Protein AF-A0A2N2S7Q4-F1 (afdb_monomer_lite)

Foldseek 3Di:
DDPDALVRQLVVVVVPAPDPSVVSSLVSVLVVVLVVLVVDDPPVSVVDDGPDDDDDDDPPRD

Sequence (62 aa):
MTQMTPPEIVSELDKHIVGQNRAKKSVAIALRNRWRRAQVAEPLRSEITPKNILMIGPTGVG

Structure (mmCIF, N/CA/C/O backbone):
data_AF-A0A2N2S7Q4-F1
#
_entry.id   AF-A0A2N2S7Q4-F1
#
loop_
_atom_site.group_PDB
_atom_site.id
_atom_site.type_symbol
_atom_site.label_atom_id
_atom_site.label_alt_id
_atom_site.label_comp_id
_atom_site.label_asym_id
_atom_site.label_entity_id
_atom_site.label_seq_id
_atom_site.pdbx_PDB_ins_code
_atom_site.Cartn_x
_atom_site.Cartn_y
_atom_site.Cartn_z
_atom_site.occupancy
_atom_site.B_iso_or_equiv
_atom_site.auth_seq_id
_atom_site.auth_comp_id
_atom_site.auth_asym_id
_atom_site.auth_atom_id
_atom_site.pdbx_PDB_model_num
ATOM 1 N N . MET A 1 1 ? 15.144 -5.636 -3.249 1.00 60.16 1 MET A N 1
ATOM 2 C CA . MET A 1 1 ? 13.694 -5.361 -3.096 1.00 60.16 1 MET A CA 1
ATOM 3 C C . MET A 1 1 ? 13.040 -6.617 -2.558 1.00 60.16 1 MET A C 1
ATOM 5 O O . MET A 1 1 ? 13.388 -7.689 -3.040 1.00 60.16 1 MET A O 1
ATOM 9 N N . THR A 1 2 ? 12.159 -6.507 -1.563 1.00 68.69 2 THR A N 1
ATOM 10 C CA . THR A 1 2 ? 11.482 -7.675 -0.982 1.00 68.69 2 THR A CA 1
ATOM 11 C C . THR A 1 2 ? 10.643 -8.379 -2.054 1.00 68.69 2 THR A C 1
ATOM 13 O O . THR A 1 2 ? 9.995 -7.729 -2.874 1.00 68.69 2 THR A O 1
ATOM 16 N N . GLN A 1 3 ? 10.697 -9.713 -2.095 1.00 84.50 3 GLN A N 1
ATOM 17 C CA . GLN A 1 3 ? 9.940 -10.520 -3.065 1.00 84.50 3 GLN A CA 1
ATOM 18 C C . GLN A 1 3 ? 8.475 -10.723 -2.657 1.00 84.50 3 GLN A C 1
ATOM 20 O O . GLN A 1 3 ? 7.728 -11.382 -3.383 1.00 84.50 3 GLN A O 1
ATOM 25 N N . MET A 1 4 ? 8.065 -10.118 -1.538 1.00 94.69 4 MET A N 1
ATOM 26 C CA . MET A 1 4 ? 6.738 -10.274 -0.964 1.00 94.69 4 MET A CA 1
ATOM 27 C C . MET A 1 4 ? 5.645 -9.976 -1.995 1.00 94.69 4 MET A C 1
ATOM 29 O O . MET A 1 4 ? 5.702 -9.036 -2.804 1.00 94.69 4 MET A O 1
ATOM 33 N N . THR A 1 5 ? 4.642 -10.832 -1.980 1.00 96.56 5 THR A N 1
ATOM 34 C CA . THR A 1 5 ? 3.398 -10.692 -2.716 1.00 96.56 5 THR A CA 1
ATOM 35 C C . THR A 1 5 ? 2.491 -9.679 -2.012 1.00 96.56 5 THR A C 1
ATOM 37 O O . THR A 1 5 ? 2.648 -9.419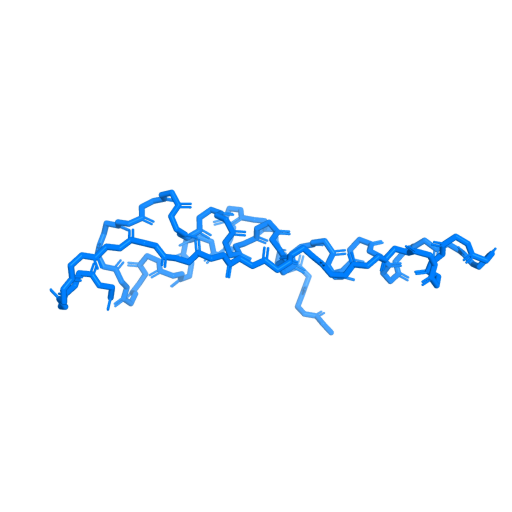 -0.817 1.00 96.56 5 THR A O 1
ATOM 40 N N . PRO A 1 6 ? 1.520 -9.069 -2.718 1.00 97.81 6 PRO A N 1
ATOM 41 C CA . PRO A 1 6 ? 0.596 -8.140 -2.078 1.00 97.81 6 PRO A CA 1
ATOM 42 C C . PRO A 1 6 ? -0.130 -8.707 -0.842 1.00 97.81 6 PRO A C 1
ATOM 44 O O . PRO A 1 6 ? -0.218 -7.970 0.136 1.00 97.81 6 PRO A O 1
ATOM 47 N N . PRO A 1 7 ? -0.600 -9.974 -0.822 1.00 97.88 7 PRO A N 1
ATOM 48 C CA . PRO A 1 7 ? -1.182 -10.569 0.384 1.00 97.88 7 PRO A CA 1
ATOM 49 C C . PRO A 1 7 ? -0.207 -10.657 1.563 1.00 97.88 7 PRO A C 1
ATOM 51 O O . PRO A 1 7 ? -0.592 -10.323 2.677 1.00 97.88 7 PRO A O 1
ATOM 54 N N . GLU A 1 8 ? 1.056 -11.031 1.332 1.00 97.88 8 GLU A N 1
ATOM 55 C CA . GLU A 1 8 ? 2.074 -11.085 2.394 1.00 97.88 8 GLU A CA 1
ATOM 56 C C . GLU A 1 8 ? 2.374 -9.693 2.957 1.00 97.88 8 GLU A C 1
ATOM 58 O O . GLU A 1 8 ? 2.506 -9.533 4.165 1.00 97.88 8 GLU A O 1
ATOM 63 N N . ILE A 1 9 ? 2.431 -8.666 2.101 1.00 97.56 9 ILE A N 1
ATOM 64 C CA . ILE A 1 9 ? 2.615 -7.277 2.551 1.00 97.56 9 ILE A CA 1
ATOM 65 C C . ILE A 1 9 ? 1.426 -6.831 3.407 1.00 97.56 9 ILE A C 1
ATOM 67 O O . ILE A 1 9 ? 1.623 -6.205 4.442 1.00 97.56 9 ILE A O 1
ATOM 71 N N . VAL A 1 10 ? 0.195 -7.145 2.994 1.00 98.19 10 VAL A N 1
ATOM 72 C CA . VAL A 1 10 ? -1.002 -6.827 3.788 1.00 98.19 10 VAL A CA 1
ATOM 73 C C . VAL A 1 10 ? -0.966 -7.558 5.129 1.00 98.19 10 VAL A C 1
ATOM 75 O O . VAL A 1 10 ? -1.156 -6.910 6.149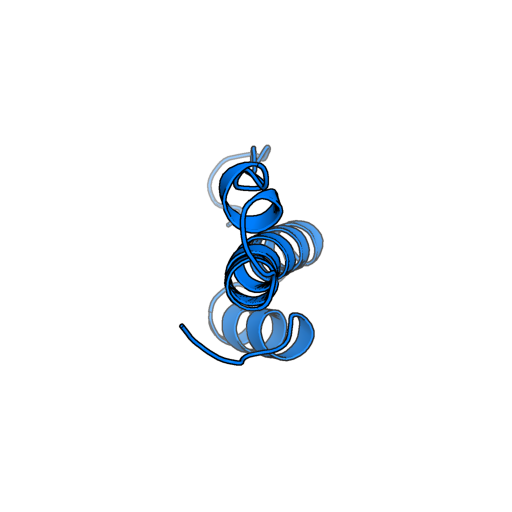 1.00 98.19 10 VAL A O 1
ATOM 78 N N . SER A 1 11 ? -0.632 -8.851 5.136 1.00 97.94 11 SER A N 1
ATOM 79 C CA . SER A 1 11 ? -0.513 -9.641 6.365 1.00 97.94 11 SER A CA 1
ATOM 80 C C . SER A 1 11 ? 0.561 -9.102 7.310 1.00 97.94 11 SER A C 1
ATOM 82 O O . SER A 1 11 ? 0.397 -9.193 8.523 1.00 97.94 11 SER A O 1
ATOM 84 N N . GLU A 1 12 ? 1.652 -8.544 6.783 1.00 97.69 12 GLU A N 1
ATOM 85 C CA . GLU A 1 12 ? 2.664 -7.879 7.603 1.00 97.69 12 GLU A CA 1
ATOM 86 C C . GLU A 1 12 ? 2.130 -6.564 8.184 1.00 97.69 12 GLU A C 1
ATOM 88 O O . GLU A 1 12 ? 2.281 -6.302 9.373 1.00 97.69 12 GLU A O 1
ATOM 93 N N . LEU A 1 13 ? 1.435 -5.759 7.374 1.00 97.81 13 LEU A N 1
ATOM 94 C CA . LEU A 1 13 ? 0.805 -4.517 7.831 1.00 97.81 13 LEU A CA 1
ATOM 95 C C . LEU A 1 13 ? -0.303 -4.768 8.866 1.00 97.81 13 LEU A C 1
ATOM 97 O O . LEU A 1 13 ? -0.507 -3.936 9.747 1.00 97.81 13 LEU A O 1
ATOM 101 N N . ASP A 1 14 ? -1.005 -5.898 8.785 1.00 98.19 14 ASP A N 1
ATOM 102 C CA . ASP A 1 14 ? -2.040 -6.299 9.745 1.00 98.19 14 ASP A CA 1
ATOM 103 C C . ASP A 1 14 ? -1.490 -6.517 11.162 1.00 98.19 14 ASP A C 1
ATOM 105 O O . ASP A 1 14 ? -2.232 -6.352 12.126 1.00 98.19 14 ASP A O 1
ATOM 109 N N . LYS A 1 15 ? -0.190 -6.810 11.318 1.00 98.19 15 LYS A N 1
ATOM 110 C CA . LYS A 1 15 ? 0.456 -6.931 12.638 1.00 98.19 15 LYS A CA 1
ATOM 111 C C . LYS A 1 15 ? 0.612 -5.590 13.359 1.00 98.19 15 LYS A C 1
ATOM 113 O O . LYS A 1 15 ? 0.805 -5.573 14.571 1.00 98.19 15 LYS A O 1
ATOM 118 N N . HIS A 1 16 ? 0.570 -4.481 12.621 1.00 97.88 16 HIS A N 1
ATOM 119 C CA . HIS A 1 16 ? 0.907 -3.148 13.133 1.00 97.88 16 HIS A CA 1
ATOM 120 C C . HIS A 1 16 ? -0.244 -2.151 13.050 1.00 97.88 16 HIS A C 1
ATOM 122 O O . HIS A 1 16 ? -0.331 -1.243 13.869 1.00 97.88 16 HIS A O 1
ATOM 128 N N . ILE A 1 17 ? -1.118 -2.302 12.059 1.00 97.62 17 ILE A N 1
ATOM 129 C CA . ILE A 1 17 ? -2.215 -1.381 11.781 1.00 97.62 17 ILE A CA 1
ATOM 130 C C . ILE A 1 17 ? -3.507 -2.178 11.876 1.00 97.62 17 ILE A C 1
ATOM 132 O O . ILE A 1 17 ? -3.642 -3.217 11.232 1.00 97.62 17 ILE A O 1
ATOM 136 N N . VAL A 1 18 ? -4.490 -1.700 12.631 1.00 97.88 18 VAL A N 1
ATOM 137 C CA . VAL A 1 18 ? -5.802 -2.355 12.724 1.00 97.88 18 VAL A CA 1
ATOM 138 C C . VAL A 1 18 ? -6.727 -1.792 11.641 1.00 97.88 18 VAL A C 1
ATOM 140 O O . VAL A 1 18 ? -6.862 -0.583 11.484 1.00 97.88 18 VAL A O 1
ATOM 143 N N . GLY A 1 19 ? -7.377 -2.662 10.861 1.00 97.06 19 GLY A N 1
ATOM 144 C CA . GLY A 1 19 ? -8.298 -2.240 9.798 1.00 97.06 19 GLY A CA 1
ATOM 145 C C . GLY A 1 19 ? -7.597 -1.622 8.579 1.00 97.06 19 GLY A C 1
ATOM 146 O O . GLY A 1 19 ? -6.559 -2.109 8.140 1.00 97.06 19 GLY A O 1
ATOM 147 N N . GLN A 1 20 ? -8.185 -0.583 7.975 1.00 97.81 20 GLN A N 1
ATOM 148 C CA . GLN A 1 20 ? -7.642 0.119 6.794 1.00 97.81 20 GLN A CA 1
ATOM 149 C C . GLN A 1 20 ? -7.303 -0.772 5.578 1.00 97.81 20 GLN A C 1
ATOM 151 O O . GLN A 1 20 ? -6.387 -0.485 4.802 1.00 97.81 20 GLN A O 1
ATOM 156 N N . ASN A 1 21 ? -8.079 -1.836 5.348 1.00 97.75 21 ASN A N 1
ATOM 157 C CA . ASN A 1 21 ? -7.812 -2.849 4.312 1.00 97.75 21 ASN A CA 1
ATOM 158 C C . ASN A 1 21 ? -7.571 -2.252 2.912 1.00 97.75 21 ASN A C 1
ATOM 160 O O . ASN A 1 21 ? -6.696 -2.704 2.169 1.00 97.75 21 ASN A O 1
ATOM 164 N N . ARG A 1 22 ? -8.314 -1.199 2.543 1.00 97.75 22 ARG A N 1
ATOM 165 C CA . ARG A 1 22 ? -8.163 -0.524 1.243 1.00 97.75 22 ARG A CA 1
ATOM 166 C C . ARG A 1 22 ? -6.836 0.235 1.128 1.00 97.75 22 ARG A C 1
ATOM 168 O O . ARG A 1 22 ? -6.218 0.203 0.060 1.00 97.75 22 ARG A O 1
ATOM 175 N N . ALA A 1 23 ? -6.384 0.884 2.202 1.00 98.25 23 ALA A N 1
ATOM 176 C CA . ALA A 1 23 ? -5.103 1.587 2.226 1.00 98.25 23 ALA A CA 1
ATOM 177 C C . ALA A 1 23 ? -3.940 0.588 2.163 1.00 98.25 23 ALA A C 1
ATOM 179 O O . ALA A 1 23 ? -3.092 0.704 1.277 1.00 98.25 23 ALA A O 1
ATOM 180 N N . LYS A 1 24 ? -3.967 -0.463 2.996 1.00 98.44 24 LYS A N 1
ATOM 181 C CA . LYS A 1 24 ? -2.957 -1.537 2.989 1.00 98.44 24 LYS A CA 1
ATOM 182 C C . LYS A 1 24 ? -2.822 -2.185 1.615 1.00 98.44 24 LYS A C 1
ATOM 184 O O . LYS A 1 24 ? -1.718 -2.302 1.088 1.00 98.44 24 LYS A O 1
ATOM 189 N N . LYS A 1 25 ? -3.948 -2.526 0.977 1.00 98.12 25 LYS A N 1
ATOM 190 C CA . LYS A 1 25 ? -3.965 -3.089 -0.382 1.00 98.12 25 LYS A CA 1
ATOM 191 C C . LYS A 1 25 ? -3.354 -2.135 -1.411 1.00 98.12 25 LYS A C 1
ATOM 193 O O . LYS A 1 25 ? -2.569 -2.572 -2.252 1.00 98.12 25 LYS A O 1
ATOM 198 N N . SER A 1 26 ? -3.691 -0.847 -1.349 1.00 98.00 26 SER A N 1
ATOM 199 C CA . SER A 1 26 ? -3.142 0.166 -2.262 1.00 98.00 26 SER A CA 1
ATOM 200 C C . SER A 1 26 ? -1.618 0.261 -2.138 1.00 98.00 26 SER A C 1
ATOM 202 O O . SER A 1 26 ? -0.912 0.196 -3.146 1.00 98.00 26 SER A O 1
ATOM 204 N N . VAL A 1 27 ? -1.107 0.323 -0.905 1.00 97.12 27 VAL A N 1
ATOM 205 C CA . VAL A 1 27 ? 0.334 0.374 -0.611 1.00 97.12 27 VAL A CA 1
ATOM 206 C C . VAL A 1 27 ? 1.041 -0.902 -1.072 1.00 97.12 27 VAL A C 1
ATOM 208 O O . VAL A 1 27 ? 2.059 -0.826 -1.763 1.00 97.12 27 VAL A O 1
ATOM 211 N N . ALA A 1 28 ? 0.471 -2.073 -0.780 1.00 97.75 28 ALA A N 1
ATOM 212 C CA . ALA A 1 28 ? 1.017 -3.362 -1.193 1.00 97.75 28 ALA A CA 1
ATOM 213 C C . ALA A 1 28 ? 1.141 -3.486 -2.723 1.00 97.75 28 ALA A C 1
ATOM 215 O O . ALA A 1 28 ? 2.159 -3.955 -3.238 1.00 97.75 28 ALA A O 1
ATOM 216 N N . ILE A 1 29 ? 0.138 -3.016 -3.474 1.00 97.44 29 ILE A N 1
ATOM 217 C CA . ILE A 1 29 ? 0.170 -3.004 -4.943 1.00 97.44 29 ILE A CA 1
ATOM 218 C C . ILE A 1 29 ? 1.229 -2.028 -5.463 1.00 97.44 29 ILE A C 1
ATOM 220 O O . ILE A 1 29 ? 1.985 -2.382 -6.371 1.00 97.44 29 ILE A O 1
ATOM 224 N N . ALA A 1 30 ? 1.315 -0.819 -4.901 1.00 97.12 30 ALA A N 1
ATOM 225 C CA . ALA A 1 30 ? 2.319 0.159 -5.310 1.00 97.12 30 ALA A CA 1
ATOM 226 C C . ALA A 1 30 ? 3.745 -0.369 -5.093 1.00 97.12 30 ALA A C 1
ATOM 228 O O . ALA A 1 30 ? 4.589 -0.236 -5.984 1.00 97.12 30 ALA A O 1
ATOM 229 N N . LEU A 1 31 ? 4.001 -1.042 -3.964 1.00 96.25 31 LEU A N 1
ATOM 230 C CA . LEU A 1 31 ? 5.282 -1.694 -3.697 1.00 96.25 31 LEU A CA 1
ATOM 231 C C . LEU A 1 31 ? 5.544 -2.838 -4.687 1.00 96.25 31 LEU A C 1
ATOM 233 O O . LEU A 1 31 ? 6.611 -2.890 -5.302 1.00 96.25 31 LEU A O 1
ATOM 237 N N . ARG A 1 32 ? 4.551 -3.707 -4.927 1.00 96.12 32 ARG A N 1
ATOM 238 C CA . ARG A 1 32 ? 4.682 -4.817 -5.882 1.00 96.12 32 ARG A CA 1
ATOM 239 C C . ARG A 1 32 ? 4.939 -4.337 -7.308 1.00 96.12 32 ARG A C 1
ATOM 241 O O . ARG A 1 32 ? 5.683 -4.986 -8.040 1.00 96.12 32 ARG A O 1
ATOM 248 N N . ASN A 1 33 ? 4.377 -3.200 -7.710 1.00 96.00 33 ASN A N 1
ATOM 249 C CA . ASN A 1 33 ? 4.626 -2.621 -9.029 1.00 96.00 33 ASN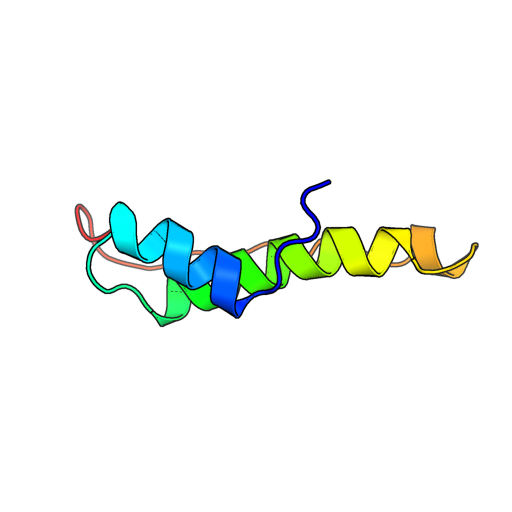 A CA 1
ATOM 250 C C . ASN A 1 33 ? 6.086 -2.180 -9.213 1.00 96.00 33 ASN A C 1
ATOM 252 O O . ASN A 1 33 ? 6.595 -2.278 -10.326 1.00 96.00 33 ASN A O 1
ATOM 256 N N . ARG A 1 34 ? 6.798 -1.792 -8.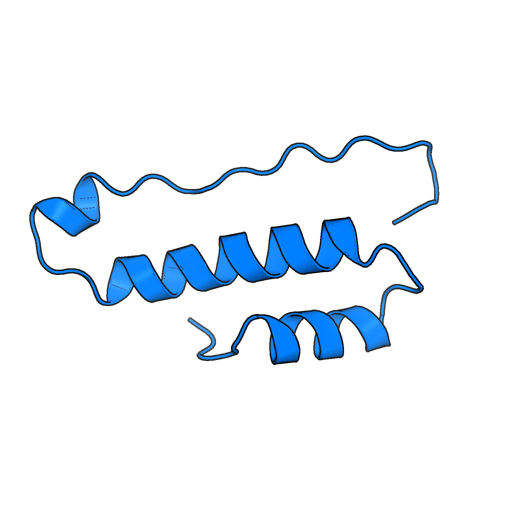144 1.00 95.00 34 ARG A N 1
ATOM 257 C CA . ARG A 1 34 ? 8.247 -1.519 -8.218 1.00 95.00 34 ARG A CA 1
ATOM 258 C C . ARG A 1 34 ? 9.039 -2.788 -8.520 1.00 95.00 34 ARG A C 1
ATOM 260 O O . ARG A 1 34 ? 9.907 -2.769 -9.389 1.00 95.00 34 ARG A O 1
ATOM 267 N N . TRP A 1 35 ? 8.698 -3.891 -7.849 1.00 95.25 35 TRP A N 1
ATOM 268 C CA . TRP A 1 35 ? 9.300 -5.196 -8.129 1.00 95.25 35 TRP A CA 1
ATOM 269 C C . TRP A 1 35 ? 8.984 -5.660 -9.555 1.00 95.25 35 TRP A C 1
ATOM 271 O O . TRP A 1 35 ? 9.894 -6.053 -10.273 1.00 95.25 35 TRP A O 1
ATOM 281 N N . ARG A 1 36 ? 7.724 -5.536 -10.003 1.00 95.44 36 ARG A N 1
ATOM 282 C CA . ARG A 1 36 ? 7.320 -5.880 -11.379 1.00 95.44 36 ARG A CA 1
ATOM 283 C C . ARG A 1 36 ? 8.094 -5.070 -12.411 1.00 95.44 36 ARG A C 1
ATOM 285 O O . ARG A 1 36 ? 8.608 -5.655 -13.352 1.00 95.44 36 ARG A O 1
ATOM 292 N N . ARG A 1 37 ? 8.238 -3.755 -12.208 1.00 95.69 37 ARG A N 1
ATOM 293 C CA . ARG A 1 37 ? 9.029 -2.885 -13.091 1.00 95.69 37 ARG A CA 1
ATOM 294 C C . ARG A 1 37 ? 10.466 -3.385 -13.240 1.00 95.69 37 ARG A C 1
ATOM 296 O O . ARG A 1 37 ? 10.983 -3.390 -14.348 1.00 95.69 37 ARG A O 1
ATOM 303 N N . ALA A 1 38 ? 11.099 -3.836 -12.157 1.00 93.81 38 ALA A N 1
ATOM 304 C CA . ALA A 1 38 ? 12.466 -4.357 -12.212 1.00 93.81 38 ALA A CA 1
ATOM 305 C C . ALA A 1 38 ? 12.606 -5.624 -13.084 1.00 93.81 38 ALA A C 1
ATOM 307 O O . ALA A 1 38 ? 13.693 -5.880 -13.590 1.00 93.81 38 ALA A O 1
ATOM 308 N N . GLN A 1 39 ? 11.520 -6.380 -13.287 1.00 94.94 39 GLN A N 1
ATOM 309 C CA . GLN A 1 39 ? 11.484 -7.572 -14.147 1.00 94.94 39 GLN A CA 1
ATOM 310 C C . GLN A 1 39 ? 11.215 -7.254 -15.629 1.00 94.94 39 GLN A C 1
ATOM 312 O O . GLN A 1 39 ? 11.325 -8.135 -16.474 1.00 94.94 39 GLN A O 1
ATOM 317 N N . VAL A 1 40 ? 10.844 -6.016 -15.963 1.00 96.81 40 VAL A N 1
ATOM 318 C CA . VAL A 1 40 ? 10.596 -5.592 -17.350 1.00 96.81 40 VAL A CA 1
ATOM 319 C C . VAL A 1 40 ? 11.928 -5.238 -18.016 1.00 96.81 40 VAL A C 1
ATOM 321 O O . VAL A 1 40 ? 12.804 -4.683 -17.355 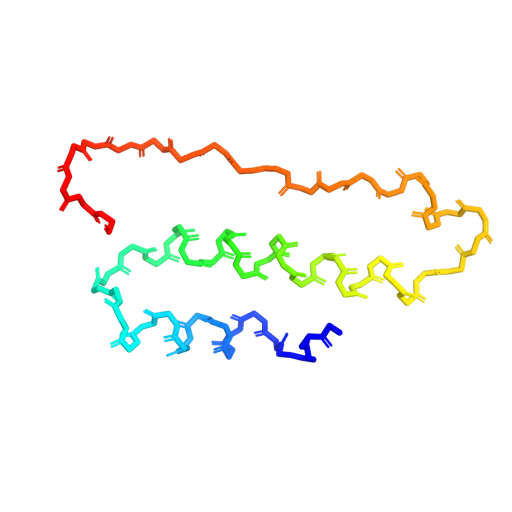1.00 96.81 40 VAL A O 1
ATOM 324 N N . ALA A 1 41 ? 12.108 -5.562 -19.296 1.00 97.44 41 ALA A N 1
ATOM 325 C CA . ALA A 1 41 ? 13.298 -5.195 -20.068 1.00 97.44 41 ALA A CA 1
ATOM 326 C C . ALA A 1 41 ? 13.258 -3.726 -20.541 1.00 97.44 41 ALA A C 1
ATOM 328 O O . ALA A 1 41 ? 12.197 -3.098 -20.580 1.00 97.44 41 ALA A O 1
ATOM 329 N N . GLU A 1 42 ? 14.413 -3.171 -20.904 1.00 95.81 42 GLU A N 1
ATOM 330 C CA . GLU A 1 42 ? 14.473 -1.857 -21.560 1.00 95.81 42 GLU A CA 1
ATOM 331 C C . GLU A 1 42 ? 13.945 -1.924 -23.006 1.00 95.81 42 GLU A C 1
ATOM 333 O O . GLU A 1 42 ? 14.005 -2.993 -23.620 1.00 95.81 42 GLU A O 1
ATOM 338 N N . PRO A 1 43 ? 13.417 -0.814 -23.564 1.00 94.75 43 PRO A N 1
ATOM 339 C CA . PRO A 1 43 ? 13.291 0.527 -22.963 1.00 94.75 43 PRO A CA 1
ATOM 340 C C . PRO A 1 43 ? 12.045 0.695 -22.076 1.00 94.75 43 PRO A C 1
ATOM 342 O O . PRO A 1 43 ? 11.908 1.687 -21.361 1.00 94.75 43 PRO A O 1
ATOM 345 N N . LEU A 1 44 ? 11.125 -0.276 -22.102 1.00 96.12 44 LEU A N 1
ATOM 346 C CA . LEU A 1 44 ? 9.817 -0.167 -21.450 1.00 96.12 44 LEU A CA 1
ATOM 347 C C . LEU A 1 44 ? 9.925 0.015 -19.930 1.00 96.12 44 LEU A C 1
ATOM 349 O O . LEU A 1 44 ? 9.074 0.657 -19.321 1.00 96.12 44 LEU A O 1
ATOM 353 N N . ARG A 1 45 ? 10.971 -0.529 -19.297 1.00 96.31 45 ARG A N 1
ATOM 354 C CA . ARG A 1 45 ? 11.221 -0.346 -17.862 1.00 96.31 45 ARG A CA 1
ATOM 355 C C . ARG A 1 45 ? 11.298 1.134 -17.473 1.00 96.31 45 ARG A C 1
ATOM 357 O O . ARG A 1 45 ? 10.731 1.494 -16.436 1.00 96.31 45 ARG A O 1
ATOM 364 N N . SER A 1 46 ? 11.994 1.951 -18.262 1.00 94.81 46 SER A N 1
ATOM 365 C CA . SER A 1 46 ? 12.187 3.381 -17.997 1.00 94.81 46 SER A CA 1
ATOM 366 C C . SER A 1 46 ? 10.892 4.197 -18.120 1.00 94.81 46 SER A C 1
ATOM 368 O O . SER A 1 46 ? 10.662 5.105 -17.324 1.00 94.81 46 SER A O 1
ATOM 370 N N . GLU A 1 47 ? 9.992 3.786 -19.015 1.00 96.88 47 GLU A N 1
ATOM 371 C CA . GLU A 1 47 ? 8.668 4.392 -19.229 1.00 96.88 47 GLU A CA 1
ATOM 372 C C . GLU A 1 47 ? 7.671 4.102 -18.087 1.00 96.88 47 GLU A C 1
ATOM 374 O O . GLU A 1 47 ? 6.671 4.800 -17.900 1.00 96.88 47 GLU A O 1
ATOM 379 N N . ILE A 1 48 ? 7.914 3.064 -17.275 1.00 96.50 48 ILE A N 1
ATOM 380 C CA . ILE A 1 48 ? 7.009 2.688 -16.182 1.00 96.50 48 ILE A CA 1
ATOM 381 C C . ILE A 1 48 ? 7.241 3.585 -14.957 1.00 96.50 48 ILE A C 1
ATOM 383 O O . ILE A 1 48 ? 8.147 3.382 -14.134 1.00 96.50 48 ILE A O 1
ATOM 387 N N . THR A 1 49 ? 6.329 4.537 -14.774 1.00 96.88 49 THR A N 1
ATOM 388 C CA . THR A 1 49 ? 6.328 5.460 -13.635 1.00 96.88 49 THR A CA 1
ATOM 389 C C . THR A 1 49 ? 5.759 4.833 -12.349 1.00 96.88 49 THR A C 1
ATOM 391 O O . THR A 1 49 ? 4.902 3.937 -12.395 1.00 96.88 49 THR A O 1
ATOM 394 N N . PRO A 1 50 ? 6.220 5.276 -11.160 1.00 96.12 50 PRO A N 1
ATOM 395 C CA . PRO A 1 50 ? 5.656 4.840 -9.886 1.00 96.12 50 PRO A CA 1
ATOM 396 C C . PRO A 1 50 ? 4.154 5.129 -9.772 1.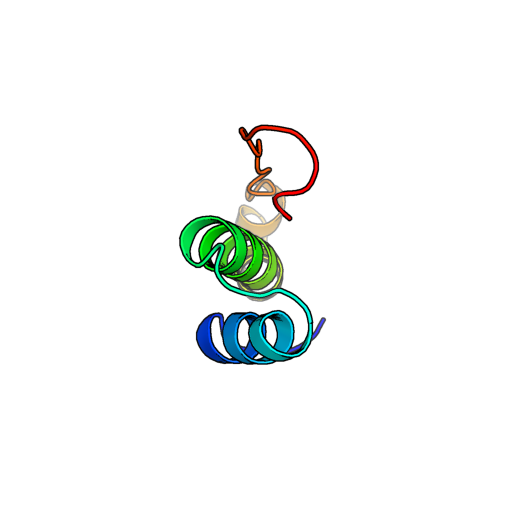00 96.12 50 PRO A C 1
ATOM 398 O O . PRO A 1 50 ? 3.663 6.175 -10.189 1.00 96.12 50 PRO A O 1
ATOM 401 N N . LYS A 1 51 ? 3.415 4.213 -9.137 1.00 95.19 51 LYS A N 1
ATOM 402 C CA . LYS A 1 51 ? 1.999 4.413 -8.803 1.00 95.19 51 LYS A CA 1
ATOM 403 C C . LYS A 1 51 ? 1.891 5.109 -7.447 1.00 95.19 51 LYS A C 1
ATOM 405 O O . LYS A 1 51 ? 1.795 4.444 -6.417 1.00 95.19 51 LYS A O 1
ATOM 410 N N . ASN A 1 52 ? 1.987 6.436 -7.465 1.00 96.69 52 ASN A N 1
ATOM 411 C CA . ASN A 1 52 ? 1.843 7.269 -6.271 1.00 96.69 52 ASN A CA 1
ATOM 412 C C . ASN A 1 52 ? 0.427 7.143 -5.689 1.00 96.69 52 ASN A C 1
ATOM 414 O O . ASN A 1 52 ? -0.536 6.913 -6.421 1.00 96.69 52 ASN A O 1
ATOM 418 N N . ILE A 1 53 ? 0.312 7.276 -4.367 1.00 97.06 53 ILE A N 1
ATOM 419 C CA . ILE A 1 53 ? -0.942 7.111 -3.626 1.00 97.06 53 ILE A CA 1
ATOM 420 C C . ILE A 1 53 ? -1.256 8.425 -2.919 1.00 97.06 53 ILE A C 1
ATOM 422 O O . ILE A 1 53 ? -0.397 8.973 -2.234 1.00 97.06 53 ILE A O 1
ATOM 426 N N . LEU A 1 54 ? -2.498 8.885 -3.048 1.00 97.50 54 LEU A N 1
ATOM 427 C CA . LEU A 1 54 ? -3.076 9.924 -2.205 1.00 97.50 54 LEU A CA 1
ATOM 428 C C . LEU A 1 54 ? -3.986 9.250 -1.174 1.00 97.50 54 LEU A C 1
ATOM 430 O O . LEU A 1 54 ? -4.955 8.587 -1.548 1.00 97.50 54 LEU A O 1
ATOM 434 N N . MET A 1 55 ? -3.660 9.382 0.111 1.00 96.88 55 MET A N 1
ATOM 435 C CA . MET A 1 55 ? -4.518 8.909 1.201 1.00 96.88 55 MET A CA 1
ATOM 436 C C . MET A 1 55 ? -5.460 10.033 1.634 1.00 96.88 55 MET A C 1
ATOM 438 O O . MET A 1 55 ? -5.036 11.179 1.753 1.00 96.88 55 MET A O 1
ATOM 442 N N . ILE A 1 56 ? -6.731 9.703 1.862 1.00 97.06 56 ILE A N 1
ATOM 443 C CA . ILE A 1 56 ? -7.761 10.651 2.300 1.00 97.06 56 ILE A CA 1
ATOM 444 C C . ILE A 1 56 ? -8.491 10.024 3.488 1.00 97.06 56 ILE A C 1
ATOM 446 O O . ILE A 1 56 ? -9.055 8.938 3.359 1.00 97.06 56 ILE A O 1
ATOM 450 N N . GLY A 1 57 ? -8.472 10.705 4.632 1.00 96.62 57 GLY A N 1
ATOM 451 C CA . GLY A 1 57 ? -9.127 10.269 5.864 1.00 96.62 57 GLY A CA 1
ATOM 452 C C . GLY A 1 57 ? -8.962 11.292 6.995 1.00 96.62 57 GLY A C 1
ATOM 453 O O . GLY A 1 57 ? -8.126 12.190 6.872 1.00 96.62 57 GLY A O 1
ATOM 454 N N . PRO A 1 58 ? -9.765 11.192 8.071 1.00 97.44 58 PRO A N 1
ATOM 455 C CA . PRO A 1 58 ? -9.632 12.056 9.240 1.00 97.44 58 PRO A CA 1
ATOM 456 C C . PRO A 1 58 ? -8.371 11.709 10.049 1.00 97.44 58 PRO A C 1
ATOM 458 O O . PRO A 1 58 ? -7.665 10.745 9.754 1.00 97.44 58 PRO A O 1
ATOM 461 N N . THR A 1 59 ? -8.057 12.505 11.067 1.00 96.94 59 THR A N 1
ATOM 462 C CA . THR A 1 59 ? -6.875 12.285 11.911 1.00 96.94 59 THR A CA 1
ATOM 463 C C . THR A 1 59 ? -7.007 11.013 12.762 1.00 96.94 59 THR A C 1
ATOM 465 O O . THR A 1 59 ? -8.106 10.614 13.139 1.00 96.94 59 THR A O 1
ATOM 468 N N . GLY A 1 60 ? -5.876 10.359 13.062 1.00 95.31 60 GLY A N 1
ATOM 469 C CA . GLY A 1 60 ? -5.814 9.215 13.987 1.00 95.31 60 GLY A CA 1
ATOM 470 C C . GLY A 1 60 ? -6.343 7.873 13.458 1.00 95.31 60 GLY A C 1
ATOM 471 O O . GLY A 1 60 ? -6.541 6.962 14.253 1.00 95.31 60 GLY A O 1
ATOM 472 N N . VAL A 1 61 ? -6.593 7.734 12.149 1.00 95.00 61 VAL A N 1
ATOM 473 C CA . VAL A 1 61 ? -7.196 6.514 11.562 1.00 95.00 61 VAL A CA 1
ATOM 474 C C . VAL A 1 61 ? -6.215 5.511 10.956 1.00 95.00 61 VAL A C 1
ATOM 476 O O . VAL A 1 61 ? -6.649 4.432 10.546 1.00 95.00 61 VAL A O 1
ATOM 479 N N . GLY A 1 62 ? -4.948 5.891 10.803 1.00 86.94 62 GLY A N 1
ATOM 480 C CA . GLY A 1 62 ? -3.911 5.094 10.146 1.00 86.94 62 GLY A CA 1
ATOM 481 C C . GLY A 1 62 ? -2.896 4.596 11.146 1.00 86.94 62 GLY A C 1
ATOM 482 O O . GLY A 1 62 ? -2.218 5.474 11.718 1.00 86.94 62 GLY A O 1
#

Secondary structure (DSSP, 8-state):
-----HHHHHHHHHTTS-S-HHHHHHHHHHHHHHHHHHTSPTTHHHH-----------TT--

Radius of gyration: 13.66 Å; chains: 1; bounding box: 24×23×37 Å

pLDDT: mean 95.41, std 6.14, range [60.16, 98.44]